Protein AF-A0A410WAT1-F1 (afdb_monomer_lite)

Radius of gyration: 23.24 Å; chains: 1; bounding box: 49×16×73 Å

pLDDT: mean 88.89, std 10.82, range [40.09, 96.31]

Organism: NCBI:txid1471400

Structure (mmCIF, N/CA/C/O backbone):
data_AF-A0A410WAT1-F1
#
_entry.id   AF-A0A410WAT1-F1
#
loop_
_atom_site.group_PDB
_atom_site.id
_atom_site.type_symbol
_atom_site.label_atom_id
_atom_site.label_alt_id
_atom_site.label_comp_id
_atom_site.label_asym_id
_atom_site.label_entity_id
_atom_site.label_seq_id
_atom_site.pdbx_PDB_ins_code
_atom_site.Cartn_x
_atom_site.Cartn_y
_atom_site.Cartn_z
_atom_site.occupancy
_atom_site.B_iso_or_equiv
_atom_site.auth_seq_id
_atom_site.auth_comp_id
_atom_site.auth_asym_id
_atom_site.auth_atom_id
_atom_site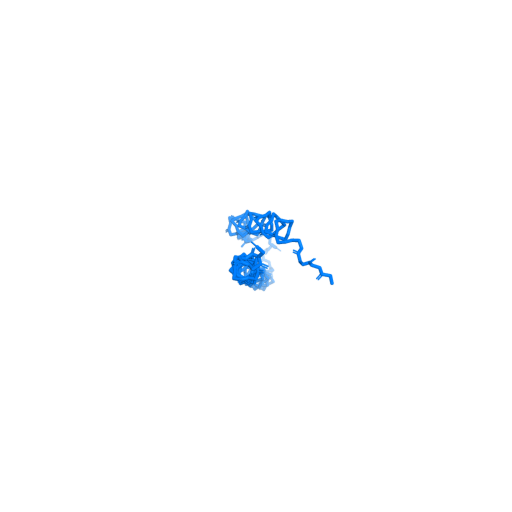.pdbx_PDB_model_num
ATOM 1 N N . MET A 1 1 ? 3.971 4.327 -30.164 1.00 48.47 1 MET A N 1
ATOM 2 C CA . MET A 1 1 ? 4.598 5.027 -29.022 1.00 48.47 1 MET A CA 1
ATOM 3 C C . MET A 1 1 ? 5.581 4.059 -28.400 1.00 48.47 1 MET A C 1
ATOM 5 O O . MET A 1 1 ? 5.147 2.967 -28.060 1.00 48.47 1 MET A O 1
ATOM 9 N N . ALA A 1 2 ? 6.863 4.412 -28.314 1.00 64.25 2 ALA A N 1
ATOM 10 C CA . ALA A 1 2 ? 7.822 3.640 -27.525 1.00 64.25 2 ALA A CA 1
ATOM 11 C C . ALA A 1 2 ? 7.516 3.847 -26.033 1.00 64.25 2 ALA A C 1
ATOM 13 O O . ALA A 1 2 ? 7.174 4.963 -25.631 1.00 64.25 2 ALA A O 1
ATOM 14 N N . LEU A 1 3 ? 7.575 2.782 -25.237 1.00 68.88 3 LEU A N 1
ATOM 15 C CA . LEU A 1 3 ? 7.421 2.865 -23.789 1.00 68.88 3 LEU A CA 1
ATOM 16 C C . LEU A 1 3 ? 8.681 3.527 -23.213 1.00 68.88 3 LEU A C 1
ATOM 18 O O . LEU A 1 3 ? 9.782 3.024 -23.402 1.00 68.88 3 LEU A O 1
ATOM 22 N N . ASP A 1 4 ? 8.542 4.635 -22.485 1.00 86.19 4 ASP A N 1
ATOM 23 C CA . ASP A 1 4 ? 9.660 5.179 -21.704 1.00 86.19 4 ASP A CA 1
ATOM 24 C C . ASP A 1 4 ? 9.830 4.335 -20.432 1.00 86.19 4 ASP A C 1
ATOM 26 O O . ASP A 1 4 ? 9.292 4.649 -19.363 1.00 86.19 4 ASP A O 1
ATOM 30 N N . ALA A 1 5 ? 10.522 3.203 -20.581 1.00 86.69 5 ALA A N 1
ATOM 31 C CA . ALA A 1 5 ? 10.722 2.235 -19.511 1.00 86.69 5 ALA A CA 1
ATOM 32 C C . ALA A 1 5 ? 11.441 2.861 -18.307 1.00 86.69 5 ALA A C 1
ATOM 34 O O . ALA A 1 5 ? 11.069 2.593 -17.169 1.00 86.69 5 ALA A O 1
ATOM 35 N N . ALA A 1 6 ? 12.415 3.748 -18.531 1.00 87.12 6 ALA A N 1
ATOM 36 C CA . ALA A 1 6 ? 13.147 4.407 -17.450 1.00 87.12 6 ALA A CA 1
ATOM 37 C C . ALA A 1 6 ? 12.223 5.288 -16.597 1.00 87.12 6 ALA A C 1
ATOM 39 O O . ALA A 1 6 ? 12.219 5.189 -15.367 1.00 87.12 6 ALA A O 1
ATOM 40 N N . LYS A 1 7 ? 11.380 6.102 -17.243 1.00 90.69 7 LYS A N 1
ATOM 41 C CA . LYS A 1 7 ? 10.398 6.932 -16.540 1.00 90.69 7 LYS A CA 1
ATOM 42 C C . LYS A 1 7 ? 9.338 6.093 -15.829 1.00 90.69 7 LYS A C 1
ATOM 44 O O . LYS A 1 7 ? 8.981 6.405 -14.694 1.00 90.69 7 LYS A O 1
ATOM 49 N N . ALA A 1 8 ? 8.850 5.027 -16.462 1.00 90.88 8 ALA A N 1
ATOM 50 C CA . ALA A 1 8 ? 7.878 4.123 -15.852 1.00 90.88 8 ALA A CA 1
ATOM 51 C C . ALA A 1 8 ? 8.443 3.440 -14.592 1.00 90.88 8 ALA A C 1
ATOM 53 O O . ALA A 1 8 ? 7.781 3.429 -13.555 1.00 90.88 8 ALA A O 1
ATOM 54 N N . LEU A 1 9 ? 9.685 2.946 -14.644 1.00 92.06 9 LEU A N 1
ATOM 55 C CA . LEU A 1 9 ? 10.367 2.340 -13.495 1.00 92.06 9 LEU A CA 1
ATOM 56 C C . LEU A 1 9 ? 10.592 3.342 -12.360 1.00 92.06 9 LEU A C 1
ATOM 58 O O . LEU A 1 9 ? 10.392 2.995 -11.195 1.00 92.06 9 LEU A O 1
ATOM 62 N N . ALA A 1 10 ? 10.957 4.588 -12.676 1.00 92.56 10 ALA A N 1
ATOM 63 C CA . ALA A 1 10 ? 11.122 5.637 -11.671 1.00 92.56 10 ALA A CA 1
ATOM 64 C C . ALA A 1 10 ? 9.810 5.908 -10.913 1.00 92.56 10 ALA A C 1
ATOM 66 O O . ALA A 1 10 ? 9.797 5.922 -9.681 1.00 92.56 10 ALA A O 1
ATOM 67 N N . VAL A 1 11 ? 8.693 6.037 -11.638 1.00 94.31 11 VAL A N 1
ATOM 68 C CA . VAL A 1 11 ? 7.361 6.230 -11.040 1.00 94.31 11 VAL A CA 1
ATOM 69 C C . VAL A 1 11 ? 6.949 5.023 -10.195 1.00 94.31 11 VAL A C 1
ATOM 71 O O . VAL A 1 11 ? 6.477 5.192 -9.074 1.00 94.31 11 VAL A O 1
ATOM 74 N N . LEU A 1 12 ? 7.154 3.800 -10.692 1.00 93.75 12 LEU A N 1
ATOM 75 C CA . LEU A 1 12 ? 6.819 2.578 -9.952 1.00 93.75 12 LEU A CA 1
ATOM 76 C C . LEU A 1 12 ? 7.678 2.403 -8.694 1.00 93.75 12 LEU A C 1
ATOM 78 O O . LEU A 1 12 ? 7.178 1.942 -7.669 1.00 93.75 12 LEU A O 1
ATOM 82 N N . THR A 1 13 ? 8.946 2.814 -8.743 1.00 93.25 13 THR A N 1
ATOM 83 C CA . THR A 1 13 ? 9.846 2.809 -7.582 1.00 93.25 13 THR A CA 1
ATOM 84 C C . THR A 1 13 ? 9.370 3.793 -6.520 1.00 93.25 13 THR A C 1
ATOM 86 O O . THR A 1 13 ? 9.261 3.424 -5.349 1.00 93.25 13 THR A O 1
ATOM 89 N N . GLN A 1 14 ? 9.021 5.019 -6.924 1.00 94.81 14 GLN A N 1
ATOM 90 C CA . GLN A 1 14 ? 8.459 6.015 -6.015 1.00 94.81 14 GLN A CA 1
ATOM 91 C C . GLN A 1 14 ? 7.156 5.509 -5.383 1.00 94.81 14 GLN A C 1
ATOM 93 O O . GLN A 1 14 ? 7.031 5.510 -4.159 1.00 94.81 14 GLN A O 1
ATOM 98 N N . LEU A 1 15 ? 6.227 5.000 -6.199 1.00 94.38 15 LEU A N 1
ATOM 99 C CA . LEU A 1 15 ? 4.958 4.453 -5.723 1.00 94.38 15 LEU A CA 1
ATOM 100 C C . LEU A 1 15 ? 5.178 3.300 -4.736 1.00 94.38 15 LEU A C 1
ATOM 102 O O . LEU A 1 15 ? 4.535 3.251 -3.692 1.00 94.38 15 LEU A O 1
ATOM 106 N N . SER A 1 16 ? 6.118 2.395 -5.016 1.00 94.00 16 SER A N 1
ATOM 107 C CA . SER A 1 16 ? 6.452 1.297 -4.104 1.00 94.00 16 SER A CA 1
ATOM 108 C C . SER A 1 16 ? 6.970 1.809 -2.756 1.00 94.00 16 SER A C 1
ATOM 110 O O . SER A 1 16 ? 6.618 1.252 -1.714 1.00 94.00 16 SER A O 1
ATOM 112 N N . GLY A 1 17 ? 7.793 2.861 -2.764 1.00 94.38 17 GLY A N 1
ATOM 113 C CA . GLY A 1 17 ? 8.281 3.509 -1.547 1.00 94.38 17 GLY A CA 1
ATOM 114 C C . GLY A 1 17 ? 7.148 4.147 -0.744 1.00 94.38 17 GLY A C 1
ATOM 115 O O . GLY A 1 17 ? 7.015 3.891 0.452 1.00 94.38 17 GLY A O 1
ATOM 116 N N . GLU A 1 18 ? 6.281 4.910 -1.408 1.00 95.62 18 GLU A N 1
ATOM 117 C CA . GLU A 1 18 ? 5.119 5.549 -0.785 1.00 95.62 18 GLU A CA 1
ATOM 118 C C . GLU A 1 18 ? 4.162 4.520 -0.175 1.00 95.62 18 GLU A C 1
ATOM 120 O O . GLU A 1 18 ? 3.768 4.662 0.982 1.00 95.62 18 GLU A O 1
ATOM 125 N N . VAL A 1 19 ? 3.844 3.443 -0.898 1.00 95.75 19 VAL A N 1
ATOM 126 C CA . VAL A 1 19 ? 2.989 2.355 -0.398 1.00 95.75 19 VAL A CA 1
ATOM 127 C C . VAL A 1 19 ? 3.605 1.688 0.824 1.00 95.75 19 VAL A C 1
ATOM 129 O O . VAL A 1 19 ? 2.898 1.436 1.797 1.00 95.75 19 VAL A O 1
ATOM 132 N N . SER A 1 20 ? 4.915 1.428 0.809 1.00 94.81 20 SER A N 1
ATOM 133 C CA . SER A 1 20 ? 5.620 0.842 1.953 1.00 94.81 20 SER A CA 1
ATOM 134 C C . SER A 1 20 ? 5.549 1.746 3.187 1.00 94.81 20 SER A C 1
ATOM 136 O O . SER A 1 20 ? 5.241 1.273 4.286 1.00 94.81 20 SER A O 1
ATOM 138 N N . THR A 1 21 ? 5.778 3.050 3.010 1.00 95.75 21 THR A N 1
ATOM 139 C CA . THR A 1 21 ? 5.659 4.037 4.089 1.00 95.75 21 THR A CA 1
ATOM 140 C C . THR A 1 21 ? 4.233 4.089 4.623 1.00 95.75 21 THR A C 1
ATOM 142 O O . THR A 1 21 ? 4.031 3.905 5.820 1.00 95.75 21 THR A O 1
ATOM 145 N N . GLN A 1 22 ? 3.234 4.249 3.753 1.00 95.06 22 GLN A N 1
ATOM 146 C CA . GLN A 1 22 ? 1.832 4.347 4.165 1.00 95.06 22 GLN A CA 1
ATOM 147 C C . GLN A 1 22 ? 1.339 3.075 4.855 1.00 95.06 22 GLN A C 1
ATOM 149 O O . GLN A 1 22 ? 0.654 3.154 5.870 1.00 95.06 22 GLN A O 1
ATOM 154 N N . ARG A 1 23 ? 1.738 1.897 4.367 1.00 94.62 23 ARG A N 1
ATOM 155 C CA . ARG A 1 23 ? 1.428 0.608 4.998 1.00 94.62 23 ARG A CA 1
ATOM 156 C C . ARG A 1 23 ? 2.018 0.509 6.403 1.00 94.62 23 ARG A C 1
ATOM 158 O O . ARG A 1 23 ? 1.330 0.079 7.324 1.00 94.62 23 ARG A O 1
ATOM 165 N N . THR A 1 24 ? 3.273 0.922 6.571 1.00 94.75 24 THR A N 1
ATOM 166 C CA . THR A 1 24 ? 3.963 0.906 7.870 1.00 94.75 24 THR A CA 1
ATOM 167 C C . THR A 1 24 ? 3.316 1.889 8.844 1.00 94.75 24 THR A C 1
ATOM 169 O O . THR A 1 24 ? 2.995 1.520 9.972 1.00 94.75 24 THR A O 1
ATOM 172 N N . SER A 1 25 ? 3.065 3.122 8.399 1.00 95.00 25 SER A N 1
ATOM 173 C CA . SER A 1 25 ? 2.394 4.148 9.199 1.00 95.00 25 SER A CA 1
ATOM 174 C C . SER A 1 25 ? 0.971 3.742 9.582 1.00 95.00 25 SER A C 1
ATOM 176 O O . SER A 1 25 ? 0.578 3.927 10.730 1.00 95.00 25 SER A O 1
ATOM 178 N N . HIS A 1 26 ? 0.216 3.144 8.655 1.00 94.88 26 HIS A N 1
ATOM 179 C CA . HIS A 1 26 ? -1.125 2.626 8.921 1.00 94.88 26 HIS A CA 1
ATOM 180 C C . HIS A 1 26 ? -1.088 1.535 9.986 1.00 94.88 26 HIS A C 1
ATOM 182 O O . HIS A 1 26 ? -1.795 1.653 10.978 1.00 94.88 26 HIS A O 1
ATOM 188 N N . ALA A 1 27 ? -0.219 0.530 9.839 1.00 91.69 27 ALA A N 1
ATOM 189 C CA . ALA A 1 27 ? -0.090 -0.560 10.806 1.00 91.69 27 ALA A CA 1
ATOM 190 C C . ALA A 1 27 ? 0.303 -0.074 12.216 1.00 91.69 27 ALA A C 1
ATOM 192 O O . ALA A 1 27 ? -0.169 -0.625 13.208 1.00 91.69 27 ALA A O 1
ATOM 193 N N . ALA A 1 28 ? 1.125 0.977 12.315 1.00 92.69 28 ALA A N 1
ATOM 194 C CA . ALA A 1 28 ? 1.489 1.588 13.594 1.00 92.69 28 ALA A CA 1
ATOM 195 C C . ALA A 1 28 ? 0.320 2.342 14.262 1.00 92.69 28 ALA A C 1
ATOM 197 O O . ALA A 1 28 ? 0.291 2.474 15.484 1.00 92.69 28 ALA A O 1
ATOM 198 N N . ALA A 1 29 ? -0.652 2.816 13.480 1.00 89.75 29 ALA A N 1
ATOM 199 C CA . ALA A 1 29 ? -1.788 3.617 13.932 1.00 89.75 29 ALA A CA 1
ATOM 200 C C . ALA A 1 29 ? -3.081 2.789 14.062 1.00 89.75 29 ALA A C 1
ATOM 202 O O . ALA A 1 29 ? -4.151 3.207 13.608 1.00 89.75 29 ALA A O 1
ATOM 203 N N . SER A 1 30 ? -3.002 1.599 14.669 1.00 86.75 30 SER A N 1
ATOM 204 C CA . SER A 1 30 ? -4.199 0.790 14.928 1.00 86.75 30 SER A CA 1
ATOM 205 C C . SER A 1 30 ? -5.188 1.565 15.812 1.00 86.75 30 SER A C 1
ATOM 207 O O . SER A 1 30 ? -4.805 2.032 16.888 1.00 86.75 30 SER A O 1
ATOM 209 N N . PRO A 1 31 ? -6.462 1.697 15.405 1.00 88.62 31 PRO A N 1
ATOM 210 C CA . PRO A 1 31 ? -7.444 2.427 16.188 1.00 88.62 31 PRO A CA 1
ATOM 211 C C . PRO A 1 31 ? -7.757 1.683 17.488 1.00 88.62 31 PRO A C 1
ATOM 213 O O . PRO A 1 31 ? -7.981 0.472 17.493 1.00 88.62 31 PRO A O 1
ATOM 216 N N . HIS A 1 32 ? -7.812 2.427 18.589 1.00 87.38 32 HIS A N 1
ATOM 217 C CA . HIS A 1 32 ? -8.227 1.931 19.895 1.00 87.38 32 HIS A CA 1
ATOM 218 C C . HIS A 1 32 ? -9.036 3.013 20.611 1.00 87.38 32 HIS A C 1
ATOM 220 O O . HIS A 1 32 ? -8.634 4.177 20.634 1.00 87.38 32 HIS A O 1
ATOM 226 N N . LEU A 1 33 ? -10.179 2.634 21.186 1.00 87.81 33 LEU A N 1
ATOM 227 C CA . LEU A 1 33 ? -10.972 3.510 22.042 1.00 87.81 33 LEU A CA 1
ATOM 228 C C . LEU A 1 33 ? -10.658 3.206 23.503 1.00 87.81 33 LEU A C 1
ATOM 230 O O . LEU A 1 33 ? -10.675 2.052 23.923 1.00 87.81 33 LEU A O 1
ATOM 234 N N . ALA A 1 34 ? -10.398 4.251 24.289 1.00 87.62 34 ALA A N 1
ATOM 235 C CA . ALA A 1 34 ? -10.181 4.084 25.718 1.00 87.62 34 ALA A CA 1
ATOM 236 C C . ALA A 1 34 ? -11.458 3.533 26.390 1.00 87.62 34 ALA A C 1
ATOM 238 O O . ALA A 1 34 ? -12.568 3.966 26.043 1.00 87.62 34 ALA A O 1
ATOM 239 N N . PRO A 1 35 ? -11.344 2.609 27.362 1.00 83.94 35 PRO A N 1
ATOM 240 C CA . PRO A 1 35 ? -12.496 2.095 28.097 1.00 83.94 35 PRO A CA 1
ATOM 241 C C . PRO A 1 35 ? -13.322 3.223 28.728 1.00 83.94 35 PRO A C 1
ATOM 243 O O . PRO A 1 35 ? -12.783 4.078 29.428 1.00 83.94 35 PRO A O 1
ATOM 246 N N . GLY A 1 36 ? -14.633 3.236 28.475 1.00 82.75 36 GLY A N 1
ATOM 247 C CA . GLY A 1 36 ? -15.549 4.233 29.037 1.00 82.75 36 GLY A CA 1
ATOM 248 C C . GLY A 1 36 ? -15.493 5.612 28.370 1.00 82.75 36 GLY A C 1
ATOM 249 O O . GLY A 1 36 ? -16.158 6.531 28.846 1.00 82.75 36 GLY A O 1
ATOM 250 N N . SER A 1 37 ? -14.754 5.767 27.265 1.00 88.44 37 SER A N 1
ATOM 251 C CA . SER A 1 37 ? -14.656 7.029 26.510 1.00 88.44 37 SER A CA 1
ATOM 252 C C . SER A 1 37 ? -15.996 7.525 25.960 1.00 88.44 37 SER A C 1
ATOM 254 O O . SER A 1 37 ? -16.167 8.721 25.742 1.00 88.44 37 SER A O 1
ATOM 256 N N . THR A 1 38 ? -16.971 6.633 25.785 1.00 86.75 38 THR A N 1
ATOM 257 C CA . THR A 1 38 ? -18.330 6.981 25.346 1.00 86.75 38 THR A CA 1
ATOM 258 C C . THR A 1 38 ? -19.286 7.300 26.500 1.00 86.75 38 THR A C 1
ATOM 260 O O . THR A 1 38 ? -20.436 7.646 26.253 1.00 86.75 38 THR A O 1
ATOM 263 N N . GLY A 1 39 ? -18.847 7.178 27.756 1.00 89.25 39 GLY A N 1
ATOM 264 C CA . GLY A 1 39 ? -19.687 7.345 28.943 1.00 89.25 39 GLY A CA 1
ATOM 265 C C . GLY A 1 39 ? -20.326 6.044 29.445 1.00 89.25 39 GLY A C 1
ATOM 266 O O . GLY A 1 39 ? -20.352 5.025 28.753 1.00 89.25 39 GLY A O 1
ATOM 267 N N . ARG A 1 40 ? -20.835 6.092 30.687 1.00 87.50 40 ARG A N 1
ATOM 268 C CA . ARG A 1 40 ? -21.273 4.926 31.482 1.00 87.50 40 ARG A CA 1
ATOM 269 C C . ARG A 1 40 ? -22.329 4.059 30.784 1.00 87.50 40 ARG A C 1
ATOM 271 O O . ARG A 1 40 ? -22.235 2.839 30.857 1.00 87.50 40 ARG A O 1
ATOM 278 N N . ASP A 1 41 ? -23.278 4.678 30.086 1.00 92.00 41 ASP A N 1
ATOM 279 C CA . ASP A 1 41 ? -24.446 3.983 29.523 1.00 92.00 41 ASP A CA 1
ATOM 280 C C . ASP A 1 41 ? -24.286 3.613 28.037 1.00 92.00 41 ASP A C 1
ATOM 282 O O . ASP A 1 41 ? -25.175 3.007 27.443 1.00 92.00 41 ASP A O 1
ATOM 286 N N . PHE A 1 42 ? -23.142 3.942 27.426 1.00 91.88 42 PHE A N 1
ATOM 287 C CA . PHE A 1 42 ? -22.909 3.789 25.983 1.00 91.88 42 PHE A CA 1
ATOM 288 C C . PHE A 1 42 ? -21.940 2.654 25.625 1.00 91.88 42 PHE A C 1
ATOM 290 O O . PHE A 1 42 ? -21.372 2.630 24.532 1.00 91.88 42 PHE A O 1
ATOM 297 N N . GLY A 1 43 ? -21.735 1.690 26.526 1.00 89.88 43 GLY A N 1
ATOM 298 C CA . GLY A 1 43 ? -20.787 0.591 26.306 1.00 89.88 43 GLY A CA 1
ATOM 299 C C . GLY A 1 43 ? -21.082 -0.235 25.044 1.00 89.88 43 GLY A C 1
ATOM 300 O O . GLY A 1 43 ? -20.160 -0.659 24.348 1.00 89.88 43 GLY A O 1
ATOM 301 N N . ALA A 1 44 ? -22.360 -0.410 24.689 1.00 90.44 44 ALA A N 1
ATOM 302 C CA . ALA A 1 44 ? -22.750 -1.103 23.460 1.00 90.44 44 ALA A CA 1
ATOM 303 C C . ALA A 1 44 ? -22.326 -0.329 22.197 1.00 90.44 44 ALA A C 1
ATOM 305 O O . ALA A 1 44 ? -21.843 -0.922 21.231 1.00 90.44 44 ALA A O 1
ATOM 306 N N . GLN A 1 45 ? -22.467 0.997 22.213 1.00 93.31 45 GLN A N 1
ATOM 307 C CA . GLN A 1 45 ? -22.053 1.887 21.133 1.00 93.31 45 GLN A CA 1
ATOM 308 C C . GLN A 1 45 ? -20.528 1.940 21.031 1.00 93.31 45 GLN A C 1
ATOM 310 O O . GLN A 1 45 ? -20.007 1.898 19.919 1.00 93.31 45 GLN A O 1
ATOM 315 N N . GLN A 1 46 ? -19.809 1.946 22.160 1.00 92.38 46 GLN A N 1
ATOM 316 C CA . GLN A 1 46 ? -18.350 1.832 22.156 1.00 92.38 46 GLN A CA 1
ATOM 317 C C . GLN A 1 46 ? -17.898 0.545 21.462 1.00 92.38 46 GLN A C 1
ATOM 319 O O . GLN A 1 46 ? -17.099 0.601 20.531 1.00 92.38 46 GLN A O 1
ATOM 324 N N . ALA A 1 47 ? -18.468 -0.601 21.840 1.00 90.81 47 ALA A N 1
ATOM 325 C CA . ALA A 1 47 ? -18.133 -1.880 21.220 1.00 90.81 47 ALA A CA 1
ATOM 326 C C . ALA A 1 47 ? -18.462 -1.906 19.714 1.00 90.81 47 ALA A C 1
ATOM 328 O O . ALA A 1 47 ? -17.734 -2.509 18.925 1.00 90.81 47 ALA A O 1
ATOM 329 N N . ALA A 1 48 ? -19.548 -1.251 19.292 1.00 93.44 48 ALA A N 1
ATOM 330 C CA . ALA A 1 48 ? -19.890 -1.119 17.877 1.00 93.44 48 ALA A CA 1
ATOM 331 C C . ALA A 1 48 ? -18.880 -0.242 17.113 1.00 93.44 48 ALA A C 1
ATOM 333 O O . ALA A 1 48 ? -18.464 -0.614 16.014 1.00 93.44 48 ALA A O 1
ATOM 334 N N . LEU A 1 49 ? -18.450 0.881 17.698 1.00 93.38 49 LEU A N 1
ATOM 335 C CA . LEU A 1 49 ? -17.434 1.763 17.119 1.00 93.38 49 LEU A CA 1
ATOM 336 C C . LEU A 1 49 ? -16.073 1.073 17.014 1.00 93.38 49 LEU A C 1
ATOM 338 O O . LEU A 1 49 ? -15.440 1.150 15.965 1.00 93.38 49 LEU A O 1
ATOM 342 N N . GLU A 1 50 ? -15.645 0.344 18.045 1.00 93.12 50 GLU A N 1
ATOM 343 C CA . GLU A 1 50 ? -14.399 -0.432 18.014 1.00 93.12 50 GLU A CA 1
ATOM 344 C C . GLU A 1 50 ? -14.404 -1.456 16.872 1.00 93.12 50 GLU A C 1
ATOM 346 O O . GLU A 1 50 ? -13.444 -1.535 16.104 1.00 93.12 50 GLU A O 1
ATOM 351 N N . ARG A 1 51 ? -15.512 -2.189 16.691 1.00 93.44 51 ARG A N 1
ATOM 352 C CA . ARG A 1 51 ? -15.664 -3.126 15.565 1.00 93.44 51 ARG A CA 1
ATOM 353 C C . ARG A 1 51 ? -15.618 -2.413 14.218 1.00 93.44 51 ARG A C 1
ATOM 355 O O . ARG A 1 51 ? -14.960 -2.902 13.304 1.00 93.44 51 ARG A O 1
ATOM 362 N N . LEU A 1 52 ? -16.301 -1.275 14.083 1.00 94.94 52 LEU A N 1
ATOM 363 C CA . LEU A 1 52 ? -16.289 -0.491 12.848 1.00 94.94 52 LEU A CA 1
ATOM 364 C C . LEU A 1 52 ? -14.875 -0.002 12.518 1.00 94.94 52 LEU A C 1
ATOM 366 O O . LEU A 1 52 ? -14.423 -0.164 11.386 1.00 94.94 52 LEU A O 1
ATOM 370 N N . PHE A 1 53 ? -14.159 0.554 13.494 1.00 94.88 53 PHE A N 1
ATOM 371 C CA . PHE A 1 53 ? -12.791 1.016 13.290 1.00 94.88 53 PHE A CA 1
ATOM 372 C C . PHE A 1 53 ? -11.842 -0.130 12.951 1.00 94.88 53 PHE A C 1
ATOM 374 O O . PHE A 1 53 ? -11.032 0.024 12.039 1.00 94.88 53 PHE A O 1
ATOM 381 N N . ALA A 1 54 ? -11.983 -1.294 13.590 1.00 93.88 54 ALA A N 1
ATOM 382 C CA . ALA A 1 54 ? -11.216 -2.483 13.232 1.00 93.88 54 ALA A CA 1
ATOM 383 C C . ALA A 1 54 ? -11.496 -2.931 11.786 1.00 93.88 54 ALA A C 1
ATOM 385 O O . ALA A 1 54 ? -10.565 -3.195 11.024 1.00 93.88 54 ALA A O 1
ATOM 386 N N . LEU A 1 55 ? -12.768 -2.965 11.372 1.00 95.94 55 LEU A N 1
ATOM 387 C CA . LEU A 1 55 ? -13.159 -3.312 10.002 1.00 95.94 55 LEU A CA 1
ATOM 388 C C . LEU A 1 55 ? -12.571 -2.339 8.975 1.00 95.94 55 LEU A C 1
ATOM 390 O O . LEU A 1 55 ? -11.969 -2.775 7.992 1.00 95.94 55 LEU A O 1
ATOM 394 N N . LEU A 1 56 ? -12.705 -1.032 9.216 1.00 95.62 56 LEU A N 1
ATOM 395 C CA . LEU A 1 56 ? -12.139 0.001 8.351 1.00 95.62 56 LEU A CA 1
ATOM 396 C C . LEU A 1 56 ? -10.618 -0.134 8.276 1.00 95.62 56 LEU A C 1
ATOM 398 O O . LEU A 1 56 ? -10.053 -0.194 7.185 1.00 95.62 56 LEU A O 1
ATOM 402 N N . HIS A 1 57 ? -9.952 -0.264 9.420 1.00 95.81 57 HIS A N 1
ATOM 403 C CA . HIS A 1 57 ? -8.506 -0.425 9.483 1.00 95.81 57 HIS A CA 1
ATOM 404 C C . HIS A 1 57 ? -8.028 -1.648 8.685 1.00 95.81 57 HIS A C 1
ATOM 406 O O . HIS A 1 57 ? -7.110 -1.529 7.870 1.00 95.81 57 HIS A O 1
ATOM 412 N N . HIS A 1 58 ? -8.692 -2.798 8.824 1.00 95.44 58 HIS A N 1
ATOM 413 C CA . HIS A 1 58 ? -8.386 -3.992 8.034 1.00 95.44 58 HIS A CA 1
ATOM 414 C C . HIS A 1 58 ? -8.641 -3.803 6.536 1.00 95.44 58 HIS A C 1
ATOM 416 O O . HIS A 1 58 ? -7.864 -4.288 5.711 1.00 95.44 58 HIS A O 1
ATOM 422 N N . GLN A 1 59 ? -9.707 -3.102 6.153 1.00 96.12 59 GLN A N 1
ATOM 423 C CA . GLN A 1 59 ? -9.986 -2.841 4.744 1.00 96.12 59 GLN A CA 1
ATOM 424 C C . GLN A 1 59 ? -8.924 -1.928 4.119 1.00 96.12 59 GLN A C 1
ATOM 426 O O . GLN A 1 59 ? -8.496 -2.172 2.991 1.00 96.12 59 GLN A O 1
ATOM 431 N N . HIS A 1 60 ? -8.463 -0.912 4.850 1.00 94.38 60 HIS A N 1
ATOM 432 C CA . HIS A 1 60 ? -7.363 -0.052 4.419 1.00 94.38 60 HIS A CA 1
ATOM 433 C C . HIS A 1 60 ? -6.044 -0.823 4.305 1.00 94.38 60 HIS A C 1
ATOM 435 O O . HIS A 1 60 ? -5.360 -0.691 3.292 1.00 94.38 60 HIS A O 1
ATOM 441 N N . GLN A 1 61 ? -5.747 -1.711 5.257 1.00 95.25 61 GLN A N 1
ATOM 442 C CA . GLN A 1 61 ? -4.588 -2.602 5.173 1.00 95.25 61 GLN A CA 1
ATOM 443 C C . GLN A 1 61 ? -4.605 -3.429 3.875 1.00 95.25 61 GLN A C 1
ATOM 445 O O . GLN A 1 61 ? -3.632 -3.423 3.124 1.00 95.25 61 GLN A O 1
ATOM 450 N N . ARG A 1 62 ? -5.746 -4.051 3.541 1.00 95.94 62 ARG A N 1
ATOM 451 C CA . ARG A 1 62 ? -5.903 -4.822 2.292 1.00 95.94 62 ARG A CA 1
ATOM 452 C C . ARG A 1 62 ? -5.692 -3.983 1.033 1.00 95.94 62 ARG A C 1
ATOM 454 O O . ARG A 1 62 ? -5.173 -4.497 0.044 1.00 95.94 62 ARG A O 1
ATOM 461 N N . ARG A 1 63 ? -6.099 -2.709 1.039 1.00 95.75 63 ARG A N 1
ATOM 462 C CA . ARG A 1 63 ? -5.865 -1.792 -0.091 1.00 95.75 63 ARG A CA 1
ATOM 463 C C . ARG A 1 63 ? -4.374 -1.526 -0.281 1.00 95.75 63 ARG A C 1
ATOM 465 O O . ARG A 1 63 ? -3.910 -1.596 -1.414 1.00 95.75 63 ARG A O 1
ATOM 472 N N . TYR A 1 64 ? -3.631 -1.286 0.801 1.00 95.25 64 TYR A N 1
ATOM 473 C CA . TYR A 1 64 ? -2.176 -1.127 0.726 1.00 95.25 64 TYR A CA 1
ATOM 474 C C . TYR A 1 64 ? -1.482 -2.395 0.230 1.00 95.25 64 TYR A C 1
ATOM 476 O O . TYR A 1 64 ? -0.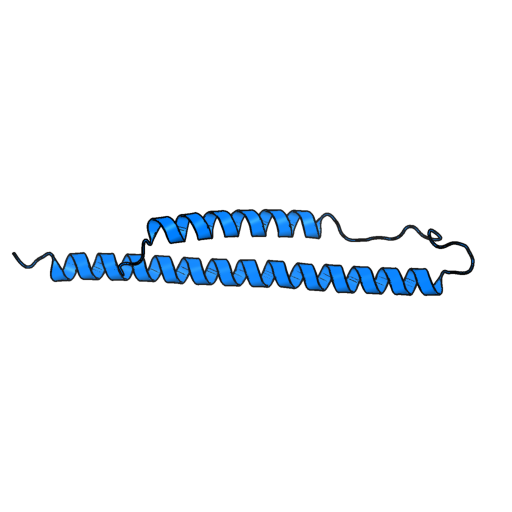637 -2.304 -0.655 1.00 95.25 64 TYR A O 1
ATOM 484 N N . ASP A 1 65 ? -1.875 -3.568 0.731 1.00 94.81 65 ASP A N 1
ATOM 485 C CA . ASP A 1 65 ? -1.320 -4.847 0.270 1.00 94.81 65 ASP A CA 1
ATOM 486 C C . ASP A 1 65 ? -1.600 -5.067 -1.232 1.00 94.81 65 ASP A C 1
ATOM 488 O O . ASP A 1 65 ? -0.697 -5.389 -2.001 1.00 94.81 65 ASP A O 1
ATOM 492 N N . THR A 1 66 ? -2.829 -4.786 -1.681 1.00 96.31 66 THR A N 1
ATOM 493 C CA . THR A 1 66 ? -3.209 -4.889 -3.102 1.00 96.31 66 THR A CA 1
ATOM 494 C C . THR A 1 66 ? -2.392 -3.938 -3.978 1.00 96.31 66 THR A C 1
ATOM 496 O O . THR A 1 66 ? -1.950 -4.314 -5.064 1.00 96.31 66 THR A O 1
ATOM 499 N N . LEU A 1 67 ? -2.185 -2.700 -3.522 1.00 94.94 67 LEU A N 1
ATOM 500 C CA . LEU A 1 67 ? -1.418 -1.701 -4.260 1.00 94.94 67 LEU A CA 1
ATOM 501 C C . LEU A 1 67 ? 0.072 -2.063 -4.317 1.00 94.94 67 LEU A C 1
ATOM 503 O O . LEU A 1 67 ? 0.699 -1.882 -5.361 1.00 94.94 67 LEU A O 1
ATOM 507 N N . ALA A 1 68 ? 0.624 -2.631 -3.243 1.00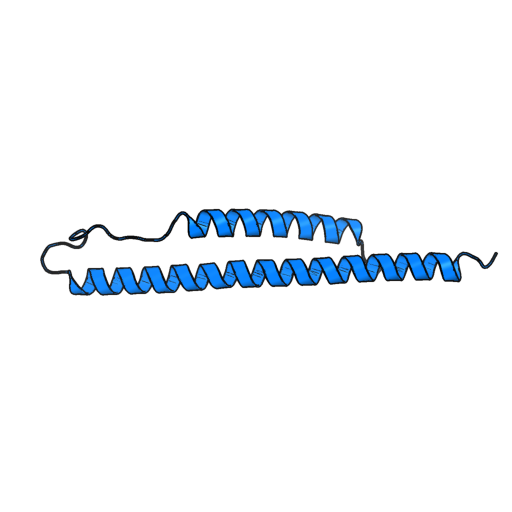 94.38 68 ALA A N 1
ATOM 508 C CA . ALA A 1 68 ? 1.991 -3.144 -3.221 1.00 94.38 68 ALA A CA 1
ATOM 509 C C . ALA A 1 68 ? 2.173 -4.271 -4.249 1.00 94.38 68 ALA A C 1
ATOM 511 O O . ALA A 1 68 ? 3.093 -4.225 -5.069 1.00 94.38 68 ALA A O 1
ATOM 512 N N . ASP A 1 69 ? 1.251 -5.236 -4.272 1.00 95.81 69 ASP A N 1
ATOM 513 C CA . ASP A 1 69 ? 1.273 -6.347 -5.225 1.00 95.81 69 ASP A CA 1
ATOM 514 C C . ASP A 1 69 ? 1.120 -5.874 -6.674 1.00 95.81 69 ASP A C 1
ATOM 516 O O . ASP A 1 69 ? 1.841 -6.335 -7.563 1.00 95.81 69 ASP A O 1
ATOM 520 N N . ALA A 1 70 ? 0.199 -4.942 -6.927 1.00 94.56 70 ALA A N 1
ATOM 521 C CA . ALA A 1 70 ? -0.005 -4.364 -8.251 1.00 94.56 70 ALA A CA 1
ATOM 522 C C . ALA A 1 70 ? 1.242 -3.611 -8.733 1.00 94.56 70 ALA A C 1
ATOM 524 O O . ALA A 1 70 ? 1.676 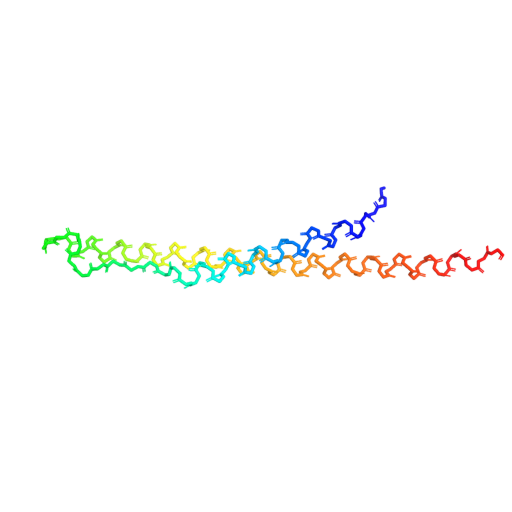-3.810 -9.867 1.00 94.56 70 ALA A O 1
ATOM 525 N N . THR A 1 71 ? 1.862 -2.814 -7.859 1.00 94.50 71 THR A N 1
ATOM 526 C CA . THR A 1 71 ? 3.089 -2.067 -8.172 1.00 94.50 71 THR A CA 1
ATOM 527 C C . THR A 1 71 ? 4.245 -3.016 -8.477 1.00 94.50 71 THR A C 1
ATOM 529 O O . THR A 1 71 ? 4.947 -2.833 -9.470 1.00 94.50 71 THR A O 1
ATOM 532 N N . LYS A 1 72 ? 4.405 -4.090 -7.692 1.00 93.50 72 LYS A N 1
ATOM 533 C CA . LYS A 1 72 ? 5.414 -5.129 -7.941 1.00 93.50 72 LYS A CA 1
ATOM 534 C C . LYS A 1 72 ? 5.214 -5.810 -9.298 1.00 93.50 72 LYS A C 1
ATOM 536 O O . LYS A 1 72 ? 6.179 -5.988 -10.040 1.00 93.50 72 LYS A O 1
ATOM 541 N N . LYS A 1 73 ? 3.972 -6.170 -9.637 1.00 95.62 73 LYS A N 1
ATOM 542 C CA . LYS A 1 73 ? 3.633 -6.771 -10.938 1.00 95.62 73 LYS A CA 1
ATOM 543 C C . LYS A 1 73 ? 3.929 -5.813 -12.088 1.00 95.62 73 LYS A C 1
ATOM 545 O O . LYS A 1 73 ? 4.588 -6.212 -13.043 1.00 95.62 73 LYS A O 1
ATOM 550 N N . ALA A 1 74 ? 3.512 -4.556 -11.975 1.00 93.44 74 ALA A N 1
ATOM 551 C CA . ALA A 1 74 ? 3.794 -3.541 -12.983 1.00 93.44 74 ALA A CA 1
ATOM 552 C C . ALA A 1 74 ? 5.307 -3.358 -13.183 1.00 93.44 74 ALA A C 1
ATOM 554 O O . ALA A 1 74 ? 5.771 -3.344 -14.318 1.00 93.44 74 ALA A O 1
ATOM 555 N N . ASN A 1 75 ? 6.084 -3.325 -12.096 1.00 93.69 75 ASN A N 1
ATOM 556 C CA . ASN A 1 75 ? 7.541 -3.213 -12.167 1.00 93.69 75 ASN A CA 1
ATOM 557 C C . ASN A 1 75 ? 8.157 -4.386 -12.949 1.00 93.69 75 ASN A C 1
ATOM 559 O O . ASN A 1 75 ? 8.910 -4.179 -13.895 1.00 93.69 75 ASN A O 1
ATOM 563 N N . SER A 1 76 ? 7.732 -5.620 -12.646 1.00 93.94 76 SER A N 1
ATOM 56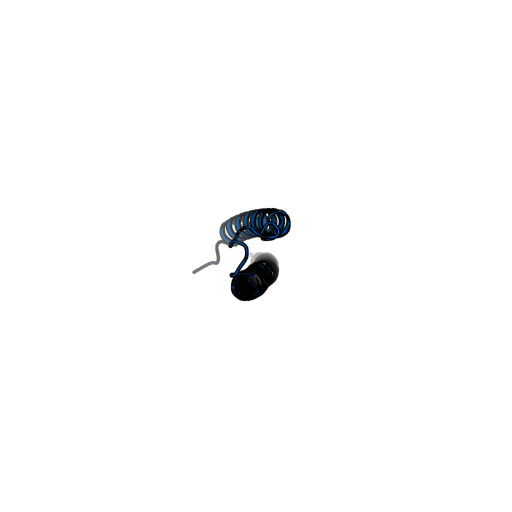4 C CA . SER A 1 76 ? 8.194 -6.808 -13.379 1.00 93.94 76 SER A CA 1
ATOM 565 C C . SER A 1 76 ? 7.832 -6.795 -14.869 1.00 93.94 76 SER A C 1
ATOM 567 O O . SER A 1 76 ? 8.613 -7.261 -15.692 1.00 93.94 76 SER A O 1
ATOM 569 N N . GLN A 1 77 ? 6.674 -6.236 -15.233 1.00 94.31 77 GLN A N 1
ATOM 570 C CA . GLN A 1 77 ? 6.249 -6.132 -16.630 1.00 94.31 77 GLN A CA 1
ATOM 571 C C . GLN A 1 77 ? 7.068 -5.091 -17.398 1.00 94.31 77 GLN A C 1
ATOM 573 O O . GLN A 1 77 ? 7.424 -5.330 -18.549 1.00 94.31 77 GLN A O 1
ATOM 578 N N . VAL A 1 78 ? 7.382 -3.954 -16.769 1.00 92.25 78 VAL A N 1
ATOM 579 C CA . VAL A 1 78 ? 8.211 -2.910 -17.389 1.00 92.25 78 VAL A CA 1
ATOM 580 C C . VAL A 1 78 ? 9.657 -3.383 -17.552 1.00 92.25 78 VAL A C 1
ATOM 582 O O . VAL A 1 78 ? 10.236 -3.171 -18.615 1.00 92.25 78 VAL A O 1
ATOM 585 N N . GLU A 1 79 ? 10.224 -4.066 -16.555 1.00 91.44 79 GLU A N 1
ATOM 586 C CA . GLU A 1 79 ? 11.551 -4.690 -16.669 1.00 91.44 79 GLU A CA 1
ATOM 587 C C . GLU A 1 79 ? 11.595 -5.715 -17.814 1.00 91.44 79 GLU A C 1
ATOM 589 O O . GLU A 1 79 ? 12.448 -5.612 -18.694 1.00 91.44 79 GLU A O 1
ATOM 594 N N . ALA A 1 80 ? 10.615 -6.623 -17.892 1.00 92.06 80 ALA A N 1
ATOM 595 C CA . ALA A 1 80 ? 10.536 -7.607 -18.974 1.00 92.06 80 ALA A CA 1
ATOM 596 C C . ALA A 1 80 ? 10.396 -6.957 -20.365 1.00 92.06 80 ALA A C 1
ATOM 598 O O . ALA A 1 80 ? 10.998 -7.418 -21.339 1.00 92.06 80 ALA A O 1
ATOM 599 N N . ALA A 1 81 ? 9.624 -5.870 -20.472 1.00 88.94 81 ALA A N 1
ATOM 600 C CA . ALA A 1 81 ? 9.510 -5.106 -21.711 1.00 88.94 81 ALA A CA 1
ATOM 601 C C . ALA A 1 81 ? 10.853 -4.465 -22.100 1.00 88.94 81 ALA A C 1
ATOM 603 O O . ALA A 1 81 ? 11.270 -4.590 -23.250 1.00 88.94 81 ALA A O 1
ATOM 604 N N . ARG A 1 82 ? 11.566 -3.858 -21.139 1.00 89.44 82 ARG A N 1
ATOM 605 C CA . ARG A 1 82 ? 12.895 -3.262 -21.357 1.00 89.44 82 ARG A CA 1
ATOM 606 C C . ARG A 1 82 ? 13.916 -4.303 -21.821 1.00 89.44 82 ARG A C 1
ATOM 608 O O . ARG A 1 82 ? 14.679 -4.043 -22.747 1.00 89.44 82 ARG A O 1
ATOM 615 N N . GLU A 1 83 ? 13.933 -5.476 -21.194 1.00 89.06 83 GLU A N 1
ATOM 616 C CA . GLU A 1 83 ? 14.810 -6.590 -21.580 1.00 89.06 83 GLU A CA 1
ATOM 617 C C . GLU A 1 83 ? 14.494 -7.100 -22.991 1.00 89.06 83 GLU A C 1
ATOM 619 O O . GLU A 1 83 ? 15.405 -7.324 -23.789 1.00 89.06 83 GLU A O 1
ATOM 624 N N . THR A 1 84 ? 13.207 -7.219 -23.326 1.00 88.81 84 THR A N 1
ATOM 625 C CA . THR A 1 84 ? 12.757 -7.632 -24.662 1.00 88.81 84 THR A CA 1
ATOM 626 C C . THR A 1 84 ? 13.177 -6.621 -25.729 1.00 88.81 84 THR A C 1
ATOM 628 O O . THR A 1 84 ? 13.685 -7.007 -26.781 1.00 88.81 84 THR A O 1
ATOM 631 N N . GLU A 1 85 ? 13.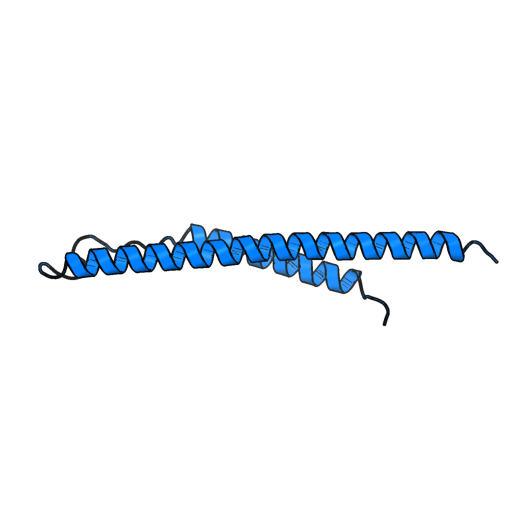010 -5.323 -25.466 1.00 86.56 85 GLU A N 1
ATOM 632 C CA . GLU A 1 85 ? 13.453 -4.260 -26.373 1.00 86.56 85 GLU A CA 1
ATOM 633 C C . GLU A 1 85 ? 14.974 -4.275 -26.569 1.00 86.56 85 GLU A C 1
ATOM 635 O O . GLU A 1 85 ? 15.437 -4.198 -27.707 1.00 86.56 85 GLU A O 1
ATOM 640 N N . ALA A 1 86 ? 15.751 -4.445 -25.495 1.00 86.00 86 ALA A N 1
ATOM 641 C CA . ALA A 1 86 ? 17.206 -4.554 -25.576 1.00 86.00 86 ALA A CA 1
ATOM 642 C C . ALA A 1 86 ? 17.653 -5.786 -26.385 1.00 86.00 86 ALA A C 1
ATOM 644 O O . ALA A 1 86 ? 18.541 -5.679 -27.233 1.00 86.00 86 ALA A O 1
ATOM 645 N N . GLY A 1 87 ? 17.009 -6.939 -26.173 1.00 87.44 87 GLY A N 1
ATOM 646 C CA . GLY A 1 87 ? 17.267 -8.162 -26.936 1.00 87.44 87 GLY A CA 1
ATOM 647 C C . GLY A 1 87 ? 16.938 -8.010 -28.423 1.00 87.44 87 GLY A C 1
ATOM 648 O O . GLY A 1 87 ? 17.741 -8.383 -29.278 1.00 87.44 87 GLY A O 1
ATOM 649 N N . ASN A 1 88 ? 15.801 -7.387 -28.742 1.00 85.62 88 ASN A N 1
ATOM 650 C CA . ASN A 1 88 ? 15.419 -7.085 -30.121 1.00 85.62 88 ASN A CA 1
ATOM 651 C C . ASN A 1 88 ? 16.410 -6.113 -30.776 1.00 85.62 88 ASN A C 1
ATOM 653 O O . ASN A 1 88 ? 16.855 -6.357 -31.895 1.00 85.62 88 ASN A O 1
ATOM 657 N N . ALA A 1 89 ? 16.801 -5.039 -30.086 1.00 83.12 89 ALA A N 1
ATOM 658 C CA . ALA A 1 89 ? 17.780 -4.084 -30.599 1.00 83.12 89 ALA A CA 1
ATOM 659 C C . ALA A 1 89 ? 19.135 -4.751 -30.893 1.00 83.12 89 ALA A C 1
ATOM 661 O O . ALA A 1 89 ? 19.740 -4.465 -31.923 1.00 83.12 89 ALA A O 1
ATOM 662 N N . ALA A 1 90 ? 19.583 -5.682 -30.046 1.00 84.25 90 ALA A N 1
ATOM 663 C CA . ALA A 1 90 ? 20.802 -6.454 -30.285 1.00 84.25 90 ALA A CA 1
ATOM 664 C C . ALA A 1 90 ? 20.676 -7.413 -31.486 1.00 84.25 90 ALA A C 1
ATOM 666 O O . ALA A 1 90 ? 21.608 -7.524 -32.279 1.00 84.25 90 ALA A O 1
ATOM 667 N N . ALA A 1 91 ? 19.527 -8.079 -31.649 1.00 80.38 91 ALA A N 1
ATOM 668 C CA . ALA A 1 91 ? 19.289 -9.024 -32.743 1.00 80.38 91 ALA A CA 1
ATOM 669 C C . ALA A 1 91 ? 19.117 -8.341 -34.113 1.00 80.38 91 ALA A C 1
ATOM 671 O O . ALA A 1 91 ? 19.591 -8.860 -35.121 1.00 80.38 91 ALA A O 1
ATOM 672 N N . PHE A 1 92 ? 18.460 -7.178 -34.155 1.00 72.19 92 PHE A N 1
ATOM 673 C CA . PHE A 1 92 ? 18.180 -6.435 -35.391 1.00 72.19 92 PHE A CA 1
ATOM 674 C C . PHE A 1 92 ? 19.201 -5.325 -35.698 1.00 72.19 92 PHE A C 1
ATOM 676 O O . PHE A 1 92 ? 19.268 -4.857 -36.831 1.00 72.19 92 PHE A O 1
ATOM 683 N N . GLY A 1 93 ? 20.007 -4.899 -34.721 1.00 60.34 93 GLY A N 1
ATOM 684 C CA . GLY A 1 93 ? 21.081 -3.913 -34.899 1.00 60.34 93 GLY A CA 1
ATOM 685 C C . GLY A 1 93 ? 22.401 -4.497 -35.416 1.00 60.34 93 GLY A C 1
ATOM 686 O O . GLY A 1 93 ? 23.280 -3.738 -35.808 1.00 60.34 93 GLY A O 1
ATOM 687 N N . GLY A 1 94 ? 22.541 -5.828 -35.445 1.00 49.44 94 GLY A N 1
ATOM 688 C CA . GLY A 1 94 ? 23.719 -6.546 -35.957 1.00 49.44 94 GLY A CA 1
ATOM 689 C C . GLY A 1 94 ? 23.738 -6.780 -37.473 1.00 49.44 94 GLY A C 1
ATOM 690 O O . GLY A 1 94 ? 24.573 -7.539 -37.956 1.00 49.44 94 GLY A O 1
ATOM 691 N N . SER A 1 95 ? 22.820 -6.172 -38.228 1.00 49.25 95 SER A N 1
ATOM 692 C CA . SER A 1 95 ? 22.769 -6.258 -39.690 1.00 49.25 95 SER A CA 1
ATOM 693 C C . SER A 1 95 ? 23.010 -4.894 -40.342 1.00 49.25 95 SER A C 1
ATOM 695 O O . SER A 1 95 ? 22.089 -4.333 -40.936 1.00 49.25 95 SER A O 1
ATOM 697 N N . GLN A 1 96 ? 24.233 -4.372 -40.215 1.00 40.09 96 GLN A N 1
ATOM 698 C CA . GLN A 1 96 ? 24.899 -3.509 -41.202 1.00 40.09 96 GLN A CA 1
ATOM 699 C C . GLN A 1 96 ? 26.403 -3.767 -41.176 1.00 40.09 96 GLN A C 1
ATOM 701 O O . GLN A 1 96 ? 26.956 -3.879 -40.060 1.00 40.09 96 GLN A O 1
#

Sequence (96 aa):
MALDAAKALAVLTQLSGEVSTQRTSHAAASPHLAPGSTGRDFGAQQAALERLFALLHHQHQRRYDTLADATKKANSQVEAARETEAGNAAAFGGSQ

Foldseek 3Di:
DDDPLVVQLVVLVVQLVVLVVVLVVLVVCQDDDDPQNVHDPCVVVNVVVNVVSNVVSVVVNVVSVVSNVVSVVSNVVSVVVVVVVVVVCVVVVPPD

Secondary structure (DSSP, 8-state):
----HHHHHHHHHHHHHHHHHHHHHHHHT---PPTTTT-TT-HHHHHHHHHHHHHHHHHHHHHHHHHHHHHHHHHHHHHHHHHHHHHHHHHHHT--